Protein AF-A0A835KRA5-F1 (afdb_monomer)

Sequence (172 aa):
MLWVAQWHTVCIDDLNVEPDEVLVVNDLFNFRTLMDESVIIDSPSPRDVVLGNIAKMKPDIFIQGHCQRQLRLVLERDIFGWVALNAIACEGEDRVERGETYKQWQIRNRRAGLRQLPLNGESVKMVRDIVKNHYHKDFVIEEGQQWLLQGWKGRILFAHSMWVADGANSEC

Radius of gyration: 19.29 Å; Cα contacts (8 Å, |Δi|>4): 172; chains: 1; bounding box: 50×46×43 Å

Structure (mmCIF, N/CA/C/O backbone):
data_AF-A0A835KRA5-F1
#
_entry.id   AF-A0A835KRA5-F1
#
loop_
_atom_site.group_PDB
_atom_site.id
_atom_site.type_symbol
_atom_site.label_atom_id
_atom_site.label_alt_id
_atom_site.label_comp_id
_atom_site.label_asym_id
_atom_site.label_entity_id
_atom_site.label_seq_id
_atom_site.pdbx_PDB_ins_code
_atom_site.Cartn_x
_atom_site.Cartn_y
_atom_site.Cartn_z
_atom_site.occupancy
_atom_site.B_iso_or_equiv
_atom_site.auth_seq_id
_atom_site.auth_comp_id
_atom_site.auth_asym_id
_atom_site.auth_atom_id
_atom_site.pdbx_PDB_model_num
ATOM 1 N N . MET A 1 1 ? 26.461 -2.195 9.995 1.00 26.86 1 MET A N 1
ATOM 2 C CA . MET A 1 1 ? 25.785 -3.400 10.510 1.00 26.86 1 MET A CA 1
ATOM 3 C C . MET A 1 1 ? 24.293 -3.114 10.413 1.00 26.86 1 MET A C 1
ATOM 5 O O . MET A 1 1 ? 23.772 -2.369 11.230 1.00 26.86 1 MET A O 1
ATOM 9 N N . LEU A 1 2 ? 23.684 -3.503 9.291 1.00 30.08 2 LEU A N 1
ATOM 10 C CA . LEU A 1 2 ? 22.274 -3.241 8.985 1.00 30.08 2 LEU A CA 1
ATOM 11 C C . LEU A 1 2 ? 21.435 -4.172 9.862 1.00 30.08 2 LEU A C 1
ATOM 13 O O . LEU A 1 2 ? 21.673 -5.378 9.841 1.00 30.08 2 LEU A O 1
ATOM 17 N N . TRP A 1 3 ? 20.498 -3.635 10.641 1.00 30.31 3 TRP A N 1
ATOM 18 C CA . TRP A 1 3 ? 19.486 -4.483 11.258 1.00 30.31 3 TRP A CA 1
ATOM 19 C C . TRP A 1 3 ? 18.648 -5.082 10.124 1.00 30.31 3 TRP A C 1
ATOM 21 O O . TRP A 1 3 ? 18.271 -4.403 9.176 1.00 30.31 3 TRP A O 1
ATOM 31 N N . VAL A 1 4 ? 18.460 -6.391 10.146 1.00 44.09 4 VAL A N 1
ATOM 32 C CA . VAL A 1 4 ? 17.484 -7.076 9.304 1.00 44.09 4 VAL A CA 1
ATOM 33 C C . VAL A 1 4 ? 16.311 -7.322 10.234 1.00 44.09 4 VAL A C 1
ATOM 35 O O . VAL A 1 4 ? 16.506 -7.881 11.313 1.00 44.09 4 VAL A O 1
ATOM 38 N N . ALA A 1 5 ? 15.112 -6.876 9.859 1.00 52.06 5 ALA A N 1
ATOM 39 C CA . ALA A 1 5 ? 13.911 -7.251 10.593 1.00 52.06 5 ALA A CA 1
ATOM 40 C C . ALA A 1 5 ? 13.849 -8.787 10.649 1.00 52.06 5 ALA A C 1
ATOM 42 O O . ALA A 1 5 ? 13.864 -9.451 9.608 1.00 52.06 5 ALA A O 1
ATOM 43 N N . GLN A 1 6 ? 13.851 -9.355 11.857 1.00 59.22 6 GLN A N 1
ATOM 44 C CA . GLN A 1 6 ? 13.836 -10.800 12.064 1.00 59.22 6 GLN A CA 1
ATOM 45 C C . GLN A 1 6 ? 12.423 -11.344 11.845 1.00 59.22 6 GLN A C 1
ATOM 47 O O . GLN A 1 6 ? 11.796 -11.859 12.753 1.00 59.22 6 GLN A O 1
ATOM 52 N N . TRP A 1 7 ? 11.897 -11.241 10.623 1.00 59.06 7 TRP A N 1
ATOM 53 C CA . TRP A 1 7 ? 10.547 -11.723 10.304 1.00 59.06 7 TRP A CA 1
ATOM 54 C C . TRP A 1 7 ? 10.333 -13.199 10.672 1.00 59.06 7 TRP A C 1
ATOM 56 O O . TRP A 1 7 ? 9.211 -13.604 10.945 1.00 59.06 7 TRP A O 1
ATOM 66 N N . HIS A 1 8 ? 11.410 -13.991 10.742 1.00 59.41 8 HIS A N 1
ATOM 67 C CA . HIS A 1 8 ? 11.389 -15.383 11.195 1.00 59.41 8 HIS A CA 1
ATOM 68 C C . HIS A 1 8 ? 10.988 -15.562 12.669 1.00 59.41 8 HIS A C 1
ATOM 70 O O . HIS A 1 8 ? 10.663 -16.681 13.062 1.00 59.41 8 HIS A O 1
ATOM 76 N N . THR A 1 9 ? 10.996 -14.500 13.478 1.00 67.31 9 THR A N 1
ATOM 77 C CA . THR A 1 9 ? 10.589 -14.546 14.890 1.00 67.31 9 THR A CA 1
ATOM 78 C C . THR A 1 9 ? 9.154 -14.092 15.118 1.00 67.31 9 THR A C 1
ATOM 80 O O . THR A 1 9 ? 8.654 -14.297 16.213 1.00 67.31 9 THR A O 1
ATOM 83 N N . VAL A 1 10 ? 8.500 -13.480 14.124 1.00 64.94 10 VAL A N 1
ATOM 84 C CA . VAL A 1 10 ? 7.122 -12.985 14.262 1.00 64.94 10 VAL A CA 1
ATOM 85 C C . VAL A 1 10 ? 6.145 -14.157 14.161 1.00 64.94 10 VAL A C 1
ATOM 87 O O . VAL A 1 10 ? 6.211 -14.954 13.215 1.00 64.94 10 VAL A O 1
ATOM 90 N N . CYS A 1 11 ? 5.238 -14.255 15.127 1.00 69.38 11 CYS A N 1
ATOM 91 C CA . CYS A 1 11 ? 4.225 -15.296 15.250 1.00 69.38 11 CYS A CA 1
ATOM 92 C C . CYS A 1 11 ? 2.840 -14.708 15.564 1.00 69.38 11 CYS A C 1
ATOM 94 O O . CYS A 1 11 ? 2.688 -13.503 15.740 1.00 69.38 11 CYS A O 1
ATOM 96 N N . ILE A 1 12 ? 1.808 -15.560 15.571 1.00 67.19 12 ILE A N 1
ATOM 97 C CA . ILE A 1 12 ? 0.420 -15.127 15.800 1.00 67.19 12 ILE A CA 1
ATOM 98 C C . ILE A 1 12 ? 0.234 -14.472 17.173 1.00 67.19 12 ILE A C 1
ATOM 100 O O . ILE A 1 12 ? -0.517 -13.509 17.293 1.00 67.19 12 ILE A O 1
ATOM 104 N N . ASP A 1 13 ? 0.970 -14.944 18.180 1.00 71.94 13 ASP A N 1
ATOM 105 C CA . ASP A 1 13 ? 0.878 -14.452 19.555 1.00 71.94 13 ASP A CA 1
ATOM 106 C C . ASP A 1 13 ? 1.363 -12.996 19.677 1.00 71.94 13 ASP A C 1
ATOM 108 O O . ASP A 1 13 ? 0.955 -12.280 20.588 1.00 71.94 13 ASP A O 1
ATOM 112 N N . ASP A 1 14 ? 2.175 -12.525 18.722 1.00 67.69 14 ASP A N 1
ATOM 113 C CA . ASP A 1 14 ? 2.634 -11.134 18.651 1.00 67.69 14 ASP A CA 1
ATOM 114 C C . ASP A 1 14 ? 1.566 -10.180 18.082 1.00 67.69 14 ASP A C 1
ATOM 116 O O . ASP A 1 14 ? 1.730 -8.962 18.153 1.00 67.69 14 ASP A O 1
ATOM 120 N N . LEU A 1 15 ? 0.504 -10.713 17.462 1.00 64.38 15 LEU A N 1
ATOM 121 C CA . LEU A 1 15 ? -0.467 -9.938 16.679 1.00 64.38 15 LEU A CA 1
ATOM 122 C C . LEU A 1 15 ? -1.758 -9.607 17.444 1.00 64.38 15 LEU A C 1
ATOM 124 O O . LEU A 1 15 ? -2.543 -8.810 16.939 1.00 64.38 15 LEU A O 1
ATOM 128 N N . ASN A 1 16 ? -1.954 -10.174 18.643 1.00 68.81 16 ASN A N 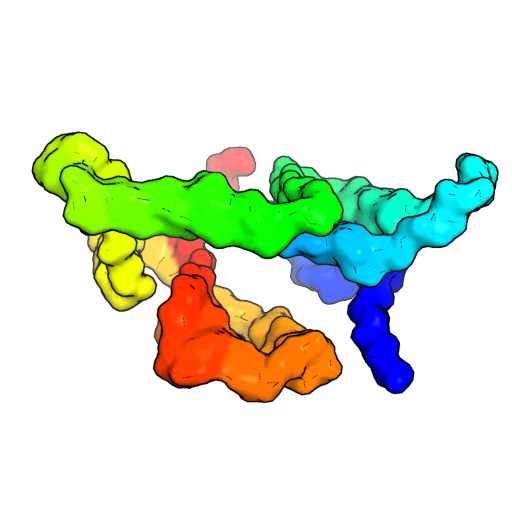1
ATOM 129 C CA . ASN A 1 16 ? -3.111 -9.951 19.527 1.00 68.81 16 ASN A CA 1
ATOM 130 C C . ASN A 1 16 ? -4.463 -9.961 18.776 1.00 68.81 16 ASN A C 1
ATOM 132 O O . ASN A 1 16 ? -5.250 -9.025 18.897 1.00 68.81 16 ASN A O 1
ATOM 136 N N . VAL A 1 17 ? -4.683 -11.003 17.967 1.00 66.88 17 VAL A N 1
ATOM 137 C CA . VAL A 1 17 ? -5.881 -11.171 17.128 1.00 66.88 17 VAL A CA 1
ATOM 138 C C . VAL A 1 17 ? -7.011 -11.771 17.961 1.00 66.88 17 VAL A C 1
ATOM 140 O O . VAL A 1 17 ? -6.827 -12.832 18.568 1.00 66.88 17 VAL A O 1
ATOM 143 N N . GLU A 1 18 ? -8.171 -11.117 17.983 1.00 71.81 18 GLU A N 1
ATOM 144 C CA . GLU A 1 18 ? -9.360 -11.641 18.666 1.00 71.81 18 GLU A CA 1
ATOM 145 C C . GLU A 1 18 ? -10.054 -12.740 17.829 1.00 71.81 18 GLU A C 1
ATOM 147 O O . GLU A 1 18 ? -9.933 -12.759 16.602 1.00 71.81 18 GLU A O 1
ATOM 152 N N . PRO A 1 19 ? -10.793 -13.684 18.448 1.00 70.75 19 PRO A N 1
ATOM 153 C CA . PRO A 1 19 ? -11.378 -14.829 17.738 1.00 70.75 19 PRO A CA 1
ATOM 154 C C . PRO A 1 19 ? -12.371 -14.489 16.615 1.00 70.75 19 PRO A C 1
ATOM 156 O O . PRO A 1 19 ? -12.646 -15.350 15.780 1.00 70.75 19 PRO A O 1
ATOM 159 N N . ASP A 1 20 ? -12.948 -13.288 16.620 1.00 76.94 20 ASP A N 1
ATOM 160 C CA . ASP A 1 20 ? -13.911 -12.785 15.635 1.00 76.94 20 ASP A CA 1
ATOM 161 C C . ASP A 1 20 ? -13.292 -11.826 14.600 1.00 76.94 20 ASP A C 1
ATOM 163 O O . ASP A 1 20 ? -13.993 -11.331 13.713 1.00 76.94 20 ASP A O 1
ATOM 167 N N . GLU A 1 21 ? -11.984 -11.573 14.675 1.00 73.25 21 GLU A N 1
ATOM 168 C CA . GLU A 1 21 ? -11.277 -10.700 13.742 1.00 73.25 21 GLU A CA 1
ATOM 169 C C . GLU A 1 21 ? -10.781 -11.461 12.504 1.00 73.25 21 GLU A C 1
ATOM 171 O O . GLU A 1 21 ? -10.178 -12.528 12.590 1.00 73.25 21 GLU A O 1
ATOM 176 N N . VAL A 1 22 ? -10.993 -10.873 11.321 1.00 73.94 22 VAL A N 1
ATOM 177 C CA . VAL A 1 22 ? -10.472 -11.405 10.053 1.00 73.94 22 VAL A CA 1
ATOM 178 C C . VAL A 1 22 ? -8.974 -11.132 9.962 1.00 73.94 22 VAL A C 1
ATOM 180 O O . VAL A 1 22 ? -8.547 -9.970 9.953 1.00 73.94 22 VAL A O 1
ATOM 183 N N . LEU A 1 23 ? -8.172 -12.185 9.802 1.00 75.31 23 LEU A N 1
ATOM 184 C CA . LEU A 1 23 ? -6.726 -12.057 9.670 1.00 75.31 23 LEU A CA 1
ATOM 185 C C . LEU A 1 23 ? -6.311 -12.017 8.197 1.00 75.31 23 LEU A C 1
ATOM 187 O O . LEU A 1 23 ? -6.291 -13.029 7.492 1.00 75.31 23 LEU A O 1
ATOM 191 N N . VAL A 1 24 ? -5.889 -10.835 7.746 1.00 80.75 24 VAL A N 1
ATOM 192 C CA . VAL A 1 24 ? -5.271 -10.649 6.428 1.00 80.75 24 VAL A CA 1
ATOM 193 C C . VAL A 1 24 ? -3.764 -10.492 6.581 1.00 80.75 24 VAL A C 1
ATOM 195 O O . VAL A 1 24 ? -3.283 -9.516 7.158 1.00 80.75 24 VAL A O 1
ATOM 198 N N . VAL A 1 25 ? -3.004 -11.413 5.991 1.00 70.69 25 VAL A N 1
ATOM 199 C CA . VAL A 1 25 ? -1.543 -11.296 5.897 1.00 70.69 25 VAL A CA 1
ATOM 200 C C . VAL A 1 25 ? -1.191 -10.789 4.500 1.00 70.69 25 VAL A C 1
ATOM 202 O O . VAL A 1 25 ? -1.466 -11.446 3.497 1.00 70.69 25 VAL A O 1
ATOM 205 N N . ASN A 1 26 ? -0.580 -9.606 4.427 1.00 74.00 26 ASN A N 1
ATOM 206 C CA . ASN A 1 26 ? -0.200 -8.962 3.170 1.00 74.00 26 ASN A CA 1
ATOM 207 C C . ASN A 1 26 ? 1.323 -8.801 3.068 1.00 74.00 26 ASN A C 1
ATOM 209 O O . ASN A 1 26 ? 1.913 -7.928 3.710 1.00 74.00 26 ASN A O 1
ATOM 213 N N . ASP A 1 27 ? 1.956 -9.622 2.234 1.00 63.44 27 ASP A N 1
ATOM 214 C CA . ASP A 1 27 ? 3.366 -9.501 1.879 1.00 63.44 27 ASP A CA 1
ATOM 215 C C . ASP A 1 27 ? 3.548 -8.668 0.601 1.00 63.44 27 ASP A C 1
ATOM 217 O O . ASP A 1 27 ? 3.494 -9.168 -0.523 1.00 63.44 27 ASP A O 1
ATOM 221 N N . LEU A 1 28 ? 3.849 -7.381 0.774 1.00 63.12 28 LEU A N 1
ATOM 222 C CA . LEU A 1 28 ? 4.238 -6.489 -0.320 1.00 63.12 28 LEU A CA 1
ATOM 223 C C . LEU A 1 28 ? 5.754 -6.547 -0.559 1.00 63.12 28 LEU A C 1
ATOM 225 O O . LEU A 1 28 ? 6.474 -5.575 -0.320 1.00 63.12 28 LEU A O 1
ATOM 229 N N . PHE A 1 29 ? 6.232 -7.684 -1.070 1.00 58.56 29 PHE A N 1
ATOM 230 C CA . PHE A 1 29 ? 7.626 -7.918 -1.470 1.00 58.56 29 PHE A CA 1
ATOM 231 C C . PHE A 1 29 ? 8.646 -8.007 -0.320 1.00 58.56 29 PHE A C 1
ATOM 233 O O . PHE A 1 29 ? 9.844 -7.839 -0.572 1.00 58.56 29 PHE A O 1
ATOM 240 N N . ASN A 1 30 ? 8.241 -8.269 0.927 1.00 61.91 30 ASN A N 1
ATOM 241 C CA . ASN A 1 30 ? 9.168 -8.317 2.066 1.00 61.91 30 ASN A CA 1
ATOM 242 C C . ASN A 1 30 ? 9.964 -9.627 2.128 1.00 61.91 30 ASN A C 1
ATOM 244 O O . ASN A 1 30 ? 11.098 -9.619 2.603 1.00 61.91 30 ASN A O 1
ATOM 248 N N . PHE A 1 31 ? 9.480 -10.725 1.537 1.00 63.41 31 PHE A N 1
ATOM 249 C CA . PHE A 1 31 ? 10.253 -11.977 1.439 1.00 63.41 31 PHE A CA 1
ATOM 250 C C . PHE A 1 31 ? 11.627 -11.821 0.762 1.00 63.41 31 PHE A C 1
ATOM 252 O O . PHE A 1 31 ? 12.542 -12.611 1.009 1.00 63.41 31 PHE A O 1
ATOM 259 N N . ARG A 1 32 ? 11.819 -10.774 -0.052 1.00 54.56 32 ARG A N 1
ATOM 260 C CA . ARG A 1 32 ? 13.116 -10.461 -0.675 1.00 54.56 32 ARG A CA 1
ATOM 261 C C . ARG A 1 32 ? 14.190 -10.028 0.328 1.00 54.56 32 ARG A C 1
ATOM 263 O O . ARG A 1 32 ? 15.369 -10.099 -0.003 1.00 54.56 32 ARG A O 1
ATOM 270 N N . THR A 1 33 ? 13.805 -9.526 1.506 1.00 57.56 33 THR A N 1
ATOM 271 C CA . THR A 1 33 ? 14.757 -9.079 2.539 1.00 57.56 33 THR A CA 1
ATOM 272 C C . THR A 1 33 ? 15.270 -10.236 3.389 1.00 57.56 33 THR A C 1
ATOM 274 O O . THR A 1 33 ? 16.204 -10.057 4.164 1.00 57.56 33 THR A O 1
ATOM 277 N N . LEU A 1 34 ? 14.667 -11.420 3.251 1.00 59.78 34 LEU A N 1
ATOM 278 C CA . LEU A 1 34 ? 15.163 -12.655 3.836 1.00 59.78 34 LEU A CA 1
ATOM 279 C C . LEU A 1 34 ? 16.266 -13.199 2.924 1.00 59.78 34 LEU A C 1
ATOM 281 O O . LEU A 1 34 ? 16.019 -13.480 1.743 1.00 59.78 34 LEU A O 1
ATOM 285 N N . MET A 1 35 ? 17.484 -13.289 3.473 1.00 55.75 35 MET A N 1
ATOM 286 C CA . MET A 1 35 ? 18.624 -13.871 2.768 1.00 55.75 35 MET A CA 1
ATOM 287 C C . MET A 1 35 ? 18.292 -15.304 2.365 1.00 55.75 35 MET A C 1
ATOM 289 O O . MET A 1 35 ? 17.782 -16.087 3.163 1.00 55.75 35 MET A O 1
ATOM 293 N N . ASP A 1 36 ? 18.577 -15.619 1.110 1.00 57.50 36 ASP A N 1
ATOM 294 C CA . ASP A 1 36 ? 18.405 -16.947 0.543 1.00 57.50 36 ASP A CA 1
ATOM 295 C C . ASP A 1 36 ? 19.786 -17.562 0.380 1.00 57.50 36 ASP A C 1
ATOM 297 O O . ASP A 1 36 ? 20.396 -17.506 -0.684 1.00 57.50 36 ASP A O 1
ATOM 301 N N . GLU A 1 37 ? 20.326 -18.056 1.489 1.00 50.22 37 GLU A N 1
ATOM 302 C CA . GLU A 1 37 ? 21.560 -18.843 1.490 1.00 50.22 37 GLU A CA 1
ATOM 303 C C . GLU A 1 37 ? 21.261 -20.333 1.254 1.00 50.22 37 GLU A C 1
ATOM 305 O O . GLU A 1 37 ? 21.993 -21.201 1.727 1.00 50.22 37 GLU A O 1
ATOM 310 N N . SER A 1 38 ? 20.188 -20.674 0.529 1.00 53.47 38 SER A N 1
ATOM 311 C CA . SER A 1 38 ? 19.873 -22.068 0.199 1.00 53.47 38 SER A CA 1
ATOM 312 C C . SER A 1 38 ? 20.762 -22.590 -0.944 1.00 53.47 38 SER A C 1
ATOM 314 O O . SER A 1 38 ? 20.325 -22.942 -2.033 1.00 53.47 38 SER A O 1
ATOM 316 N N . VAL A 1 39 ? 22.068 -22.674 -0.678 1.00 51.41 39 VAL A N 1
ATOM 317 C CA . VAL A 1 39 ? 22.965 -23.616 -1.378 1.00 51.41 39 VAL A CA 1
ATOM 318 C C . VAL A 1 39 ? 22.903 -25.002 -0.700 1.00 51.41 39 VAL A C 1
ATOM 320 O O . VAL A 1 39 ? 23.503 -25.962 -1.174 1.00 51.41 39 VAL A O 1
ATOM 323 N N . ILE A 1 40 ? 22.153 -25.126 0.404 1.00 54.88 40 ILE A N 1
ATOM 324 C CA . ILE A 1 40 ? 21.975 -26.350 1.191 1.00 54.88 40 ILE A CA 1
ATOM 325 C C . ILE A 1 40 ? 20.506 -26.772 1.101 1.00 54.88 40 ILE A C 1
ATOM 327 O O . ILE A 1 40 ? 19.629 -26.092 1.621 1.00 54.88 40 ILE A O 1
ATOM 331 N N . ILE A 1 41 ? 20.257 -27.889 0.418 1.00 54.91 41 ILE A N 1
ATOM 332 C CA . ILE A 1 41 ? 18.919 -28.391 0.057 1.00 54.91 41 ILE A CA 1
ATOM 333 C C . ILE A 1 41 ? 18.158 -28.972 1.271 1.00 54.91 41 ILE A C 1
ATOM 335 O O . ILE A 1 41 ? 16.932 -29.011 1.256 1.00 54.91 41 ILE A O 1
ATOM 339 N N . ASP A 1 42 ? 18.861 -29.350 2.344 1.00 58.34 42 ASP A N 1
ATOM 340 C CA . ASP A 1 42 ? 18.294 -30.126 3.463 1.00 58.34 42 ASP A CA 1
ATOM 341 C C . ASP A 1 42 ? 17.962 -29.307 4.731 1.00 58.34 42 ASP A C 1
ATOM 343 O O . ASP A 1 42 ? 17.568 -29.879 5.749 1.00 58.34 42 ASP A O 1
ATOM 347 N N . SER A 1 43 ? 18.086 -27.975 4.693 1.00 62.31 43 SER A N 1
ATOM 348 C CA . SER A 1 43 ? 17.790 -27.093 5.835 1.00 62.31 43 SER A CA 1
ATOM 349 C C . SER A 1 43 ? 16.735 -26.048 5.451 1.00 62.31 43 SER A C 1
ATOM 351 O O . SER A 1 43 ? 16.917 -25.383 4.431 1.00 62.31 43 SER A O 1
ATOM 353 N N . PRO A 1 44 ? 15.661 -25.844 6.246 1.00 67.62 44 PRO A N 1
ATOM 354 C CA . PRO A 1 44 ? 14.640 -24.848 5.927 1.00 67.62 44 PRO A CA 1
ATOM 355 C C . PRO A 1 44 ? 15.254 -23.445 5.906 1.00 67.62 44 PRO A C 1
ATOM 357 O O . PRO A 1 44 ? 15.901 -23.018 6.867 1.00 67.62 44 PRO A O 1
ATOM 360 N N . SER A 1 45 ? 15.052 -22.726 4.803 1.00 74.94 45 SER A N 1
ATOM 361 C CA . SER A 1 45 ? 15.541 -21.359 4.652 1.00 74.94 45 SER A CA 1
ATOM 362 C C . SER A 1 45 ? 14.781 -20.407 5.589 1.00 74.94 45 SER A C 1
ATOM 364 O O . SER A 1 45 ? 13.653 -20.697 6.001 1.00 74.94 45 SER A O 1
ATOM 366 N N . PRO A 1 46 ? 15.318 -19.209 5.888 1.00 75.75 46 PRO A N 1
ATOM 367 C CA . PRO A 1 46 ? 14.571 -18.187 6.622 1.00 75.75 46 PRO A CA 1
ATOM 368 C C . PRO A 1 46 ? 13.217 -17.841 5.982 1.00 75.75 46 PRO A C 1
ATOM 370 O O . PRO A 1 46 ? 12.296 -17.434 6.686 1.00 75.75 46 PRO A O 1
ATOM 373 N N . ARG A 1 47 ? 13.073 -18.023 4.661 1.00 78.50 47 ARG A N 1
ATOM 374 C CA . ARG A 1 47 ? 11.795 -17.857 3.957 1.00 78.50 47 ARG A CA 1
ATOM 375 C C . ARG A 1 47 ? 10.816 -18.973 4.307 1.00 78.50 47 ARG A C 1
ATOM 377 O O . ARG A 1 47 ? 9.664 -18.679 4.603 1.00 78.50 47 ARG A O 1
ATOM 384 N N . ASP A 1 48 ? 11.276 -20.219 4.350 1.00 83.19 48 ASP A N 1
ATOM 385 C CA . ASP A 1 48 ? 10.439 -21.366 4.724 1.00 83.19 48 ASP A CA 1
ATOM 386 C C . ASP A 1 48 ? 9.956 -21.257 6.173 1.00 83.19 48 ASP A C 1
ATOM 388 O O . ASP A 1 48 ? 8.802 -21.563 6.468 1.00 83.19 48 ASP A O 1
ATOM 392 N N . VAL A 1 49 ? 10.802 -20.738 7.072 1.00 82.06 49 VAL A N 1
ATOM 393 C CA . VAL A 1 49 ? 10.417 -20.458 8.465 1.00 82.06 49 VAL A CA 1
ATOM 394 C C . VAL A 1 49 ? 9.300 -19.413 8.530 1.00 82.06 49 VAL A C 1
ATOM 396 O O . VAL A 1 49 ? 8.301 -19.630 9.214 1.00 82.06 49 VAL A O 1
ATOM 399 N N . VAL A 1 50 ? 9.422 -18.308 7.788 1.00 78.88 50 VAL A N 1
ATOM 400 C CA . VAL A 1 50 ? 8.384 -17.261 7.756 1.00 78.88 50 VAL A CA 1
ATOM 401 C C . VAL A 1 50 ? 7.086 -17.782 7.139 1.00 78.88 50 VAL A C 1
ATOM 403 O O . VAL A 1 50 ? 6.020 -17.543 7.700 1.00 78.88 50 VAL A O 1
ATOM 406 N N . LEU A 1 51 ? 7.149 -18.548 6.043 1.00 82.62 51 LEU A N 1
ATOM 407 C CA . LEU A 1 51 ? 5.962 -19.195 5.464 1.00 82.62 51 LEU A CA 1
ATOM 408 C C . LEU A 1 51 ? 5.314 -20.174 6.450 1.00 82.62 51 LEU A C 1
ATOM 410 O O . LEU A 1 51 ? 4.091 -20.198 6.569 1.00 82.62 51 LEU A O 1
ATOM 414 N N . GLY A 1 52 ? 6.115 -20.937 7.195 1.00 84.19 52 GLY A N 1
ATOM 415 C CA . GLY A 1 52 ? 5.633 -21.831 8.246 1.00 84.19 52 GLY A CA 1
ATOM 416 C C . GLY A 1 52 ? 4.939 -21.087 9.389 1.00 84.19 52 GLY A C 1
ATOM 417 O O . GLY A 1 52 ? 3.913 -21.551 9.885 1.00 84.19 52 GLY A O 1
ATOM 418 N N . ASN A 1 53 ? 5.449 -19.920 9.788 1.00 78.81 53 ASN A N 1
ATOM 419 C CA . ASN A 1 53 ? 4.799 -19.073 10.790 1.00 78.81 53 ASN A CA 1
ATOM 420 C C . ASN A 1 53 ? 3.475 -18.502 10.264 1.00 78.81 53 ASN A C 1
ATOM 422 O O . ASN A 1 53 ? 2.465 -18.611 10.954 1.00 78.81 53 ASN A O 1
ATOM 426 N N . ILE A 1 54 ? 3.450 -17.987 9.029 1.00 80.69 54 ILE A N 1
ATOM 427 C CA . ILE A 1 54 ? 2.222 -17.496 8.379 1.00 80.69 54 ILE A CA 1
ATOM 428 C C . ILE A 1 54 ? 1.182 -18.616 8.272 1.00 80.69 54 ILE A C 1
ATOM 430 O O . ILE A 1 54 ? 0.014 -18.410 8.580 1.00 80.69 54 ILE A O 1
ATOM 434 N N . ALA A 1 55 ? 1.590 -19.832 7.908 1.00 84.75 55 ALA A N 1
ATOM 435 C CA . ALA A 1 55 ? 0.678 -20.970 7.853 1.00 84.75 55 ALA A CA 1
ATOM 436 C C . ALA A 1 55 ? 0.077 -21.303 9.233 1.00 84.75 55 ALA A C 1
ATOM 438 O O . ALA A 1 55 ? -1.114 -21.599 9.331 1.00 84.75 55 ALA A O 1
ATOM 439 N N . LYS A 1 56 ? 0.872 -21.216 10.311 1.00 83.06 56 LYS A N 1
ATOM 440 C CA . LYS A 1 56 ? 0.387 -21.411 11.692 1.00 83.06 56 LYS A CA 1
ATOM 441 C C . LYS A 1 56 ? -0.583 -20.319 12.141 1.00 83.0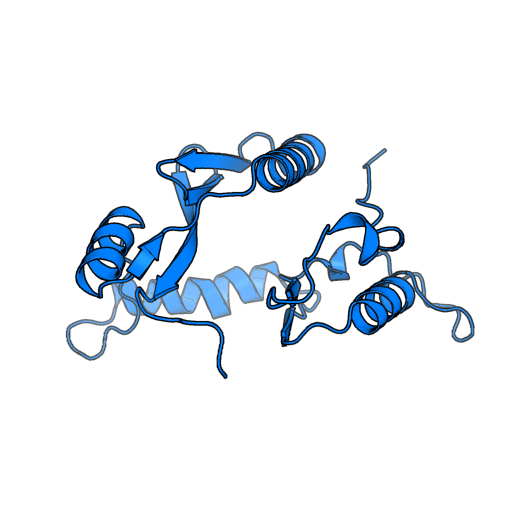6 56 LYS A C 1
ATOM 443 O O . LYS A 1 56 ? -1.461 -20.619 12.943 1.00 83.06 56 LYS A O 1
ATOM 448 N N . MET A 1 57 ? -0.444 -19.100 11.616 1.00 81.44 57 MET A N 1
ATOM 449 C CA . MET A 1 57 ? -1.377 -17.996 11.867 1.00 81.44 57 MET A CA 1
ATOM 450 C C . MET A 1 57 ? -2.775 -18.255 11.285 1.00 81.44 57 MET A C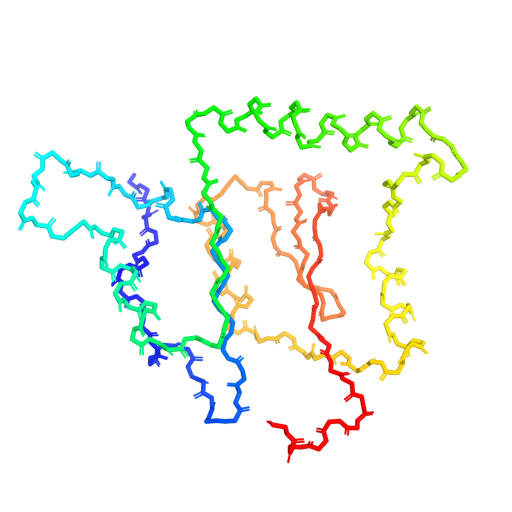 1
ATOM 452 O O . MET A 1 57 ? -3.718 -17.615 11.724 1.00 81.44 57 MET A O 1
ATOM 456 N N . LYS A 1 58 ? -2.921 -19.194 10.333 1.00 76.69 58 LYS A N 1
ATOM 457 C CA . LYS A 1 58 ? -4.191 -19.521 9.657 1.00 76.69 58 LYS A CA 1
ATOM 458 C C . LYS A 1 58 ? -4.931 -18.277 9.124 1.00 76.69 58 LYS A C 1
ATOM 460 O O . LYS A 1 58 ? -6.077 -18.058 9.501 1.00 76.69 58 LYS A O 1
ATOM 465 N N . PRO A 1 59 ? -4.299 -17.463 8.260 1.00 82.38 59 PRO A N 1
ATOM 466 C CA . PRO A 1 59 ? -4.952 -16.281 7.717 1.00 82.38 59 PRO A CA 1
ATOM 467 C C . PRO A 1 59 ? -6.155 -16.665 6.853 1.00 82.38 59 PRO A C 1
ATOM 469 O O . PRO A 1 59 ? -6.080 -17.619 6.074 1.00 82.38 59 PRO A O 1
ATOM 472 N N . ASP A 1 60 ? -7.215 -15.865 6.923 1.00 81.56 60 ASP A N 1
ATOM 473 C CA . ASP A 1 60 ? -8.363 -15.980 6.020 1.00 81.56 60 ASP A CA 1
ATOM 474 C C . ASP A 1 60 ? -7.955 -15.653 4.578 1.00 81.56 60 ASP A C 1
ATOM 476 O O . ASP A 1 60 ? -8.433 -16.258 3.617 1.00 81.56 60 ASP A O 1
ATOM 480 N N . ILE A 1 61 ? -7.031 -14.697 4.420 1.00 76.81 61 ILE A N 1
ATOM 481 C CA . ILE A 1 61 ? -6.477 -14.284 3.129 1.00 76.81 61 ILE A CA 1
ATOM 482 C C . ILE A 1 61 ? -4.970 -14.031 3.276 1.00 76.81 61 ILE A C 1
ATOM 484 O O . ILE A 1 61 ? -4.541 -13.191 4.070 1.00 76.81 61 ILE A O 1
ATOM 488 N N . PHE A 1 62 ? -4.163 -14.713 2.455 1.00 80.06 62 PHE A N 1
ATOM 489 C CA . PHE A 1 62 ? -2.731 -14.441 2.300 1.00 80.06 62 PHE A CA 1
ATOM 490 C C . PHE A 1 62 ? -2.441 -13.857 0.912 1.00 80.06 62 PHE A C 1
ATOM 492 O O . PHE A 1 62 ? -2.644 -14.518 -0.107 1.00 80.06 62 PHE A O 1
ATOM 499 N N . ILE A 1 63 ? -1.963 -12.611 0.871 1.00 77.31 63 ILE A N 1
ATOM 500 C CA . ILE A 1 63 ? -1.586 -11.907 -0.361 1.00 77.31 63 ILE A CA 1
ATOM 501 C C . ILE A 1 63 ? -0.058 -11.867 -0.436 1.00 77.31 63 ILE A C 1
ATOM 503 O O . ILE A 1 63 ? 0.576 -11.283 0.439 1.00 77.31 63 ILE A O 1
ATOM 507 N N . GLN A 1 64 ? 0.533 -12.468 -1.475 1.00 78.06 64 GLN A N 1
ATOM 508 C CA . GLN A 1 64 ? 1.989 -12.545 -1.652 1.00 78.06 64 GLN A CA 1
ATOM 509 C C . GLN A 1 64 ? 2.456 -11.859 -2.941 1.00 78.06 64 GLN A C 1
ATOM 511 O O . GLN A 1 64 ? 2.030 -12.208 -4.043 1.00 78.06 64 GLN A O 1
ATOM 516 N N . GLY A 1 65 ? 3.386 -10.912 -2.807 1.00 66.88 65 GLY A N 1
ATOM 517 C CA . GLY A 1 65 ? 4.045 -10.238 -3.923 1.00 66.88 65 GLY A CA 1
ATOM 518 C C . GLY A 1 65 ? 5.433 -10.811 -4.213 1.00 66.88 65 GLY A C 1
ATOM 519 O O . GLY A 1 65 ? 6.391 -10.543 -3.489 1.00 66.88 65 GLY A O 1
ATOM 520 N N . HIS A 1 66 ? 5.593 -11.534 -5.324 1.00 55.34 66 HIS A N 1
ATOM 521 C CA . HIS A 1 66 ? 6.911 -11.974 -5.793 1.00 55.34 66 HIS A CA 1
ATOM 522 C C . HIS A 1 66 ? 7.577 -10.929 -6.690 1.00 55.34 66 HIS A C 1
ATOM 524 O O . HIS A 1 66 ? 6.963 -10.391 -7.608 1.00 55.34 66 HIS A O 1
ATOM 530 N N . CYS A 1 67 ? 8.871 -10.685 -6.471 1.00 55.91 67 CYS A N 1
ATOM 531 C CA . CYS A 1 67 ? 9.667 -9.820 -7.334 1.00 55.91 67 CYS A CA 1
ATOM 532 C C . CYS A 1 67 ? 10.950 -10.510 -7.804 1.00 55.91 67 CYS A C 1
ATOM 534 O O . CYS A 1 67 ? 11.759 -10.951 -6.990 1.00 55.91 67 CYS A O 1
ATOM 536 N N . GLN A 1 68 ? 11.183 -10.528 -9.119 1.00 56.59 68 GLN A N 1
ATOM 537 C CA . GLN A 1 68 ? 12.443 -10.986 -9.707 1.00 56.59 68 GLN A CA 1
ATOM 538 C C . GLN A 1 68 ? 13.493 -9.859 -9.802 1.00 56.59 68 GLN A C 1
ATOM 540 O O . GLN A 1 68 ? 13.189 -8.672 -9.691 1.00 56.59 68 GLN A O 1
ATOM 545 N N . ARG A 1 69 ? 14.758 -10.252 -10.003 1.00 53.62 69 ARG A N 1
ATOM 546 C CA . ARG A 1 69 ? 16.009 -9.476 -9.828 1.00 53.62 69 ARG A CA 1
ATOM 547 C C . ARG A 1 69 ? 16.142 -8.169 -10.648 1.00 53.62 69 ARG A C 1
ATOM 549 O O . ARG A 1 69 ? 17.073 -7.412 -10.409 1.00 53.62 69 ARG A O 1
ATOM 556 N N . GLN A 1 70 ? 15.222 -7.878 -11.571 1.00 60.25 70 GLN A N 1
ATOM 557 C CA . GLN A 1 70 ? 15.184 -6.673 -12.426 1.00 60.25 70 GLN A CA 1
ATOM 558 C C . GLN A 1 70 ? 14.179 -5.610 -11.921 1.00 60.25 70 GLN A C 1
ATOM 560 O O . GLN A 1 70 ? 13.636 -4.835 -12.706 1.00 60.25 70 GLN A O 1
ATOM 565 N N . LEU A 1 71 ? 13.922 -5.570 -10.606 1.00 66.00 71 LEU A N 1
ATOM 566 C CA . LEU A 1 71 ? 12.869 -4.772 -9.957 1.00 66.00 71 LEU A CA 1
ATOM 567 C C . LEU A 1 71 ? 12.781 -3.321 -10.449 1.00 66.00 71 LEU A C 1
ATOM 569 O O . LEU A 1 71 ? 11.683 -2.819 -10.647 1.00 66.00 71 LEU A O 1
ATOM 573 N N . ARG A 1 72 ? 13.915 -2.640 -10.660 1.00 74.56 72 ARG A N 1
ATOM 574 C CA . ARG A 1 72 ? 13.897 -1.240 -11.100 1.00 74.56 72 ARG A CA 1
ATOM 575 C C . ARG A 1 72 ? 13.270 -1.081 -12.485 1.00 74.56 72 ARG A C 1
ATOM 577 O O . ARG A 1 72 ? 12.425 -0.215 -12.646 1.00 74.56 72 ARG A O 1
ATOM 584 N N . LEU A 1 73 ? 13.648 -1.920 -13.451 1.00 73.69 73 LEU A N 1
ATOM 585 C CA . LEU A 1 73 ? 13.115 -1.832 -14.812 1.00 73.69 73 LEU A CA 1
ATOM 586 C C . LEU A 1 73 ? 11.645 -2.242 -14.871 1.00 73.69 73 LEU A C 1
ATOM 588 O O . LEU A 1 73 ? 10.874 -1.590 -15.564 1.00 73.69 73 LEU A O 1
ATOM 592 N N . VAL A 1 74 ? 11.244 -3.265 -14.114 1.00 76.56 74 VAL A N 1
ATOM 593 C CA . VAL A 1 74 ? 9.832 -3.674 -14.038 1.00 76.56 74 VAL A CA 1
ATOM 594 C C . VAL A 1 74 ? 8.986 -2.571 -13.394 1.00 76.56 74 VAL A C 1
ATOM 596 O O . VAL A 1 74 ? 7.941 -2.207 -13.926 1.00 76.56 74 VAL A O 1
ATOM 599 N N . LEU A 1 75 ? 9.457 -1.974 -12.292 1.00 75.44 75 LEU A N 1
ATOM 600 C CA . LEU A 1 75 ? 8.775 -0.841 -11.663 1.00 75.44 75 LEU A CA 1
ATOM 601 C C . LEU A 1 75 ? 8.692 0.361 -12.606 1.00 75.44 75 LEU A C 1
ATOM 603 O O . LEU A 1 75 ? 7.612 0.903 -12.804 1.00 75.44 75 LEU A O 1
ATOM 607 N N . GLU A 1 76 ? 9.817 0.793 -13.178 1.00 82.94 76 GLU A N 1
ATOM 608 C CA . GLU A 1 76 ? 9.872 2.001 -14.006 1.00 82.94 76 GLU A CA 1
ATOM 609 C C . GLU A 1 76 ? 9.119 1.831 -15.329 1.00 82.94 76 GLU A C 1
ATOM 611 O O . GLU A 1 76 ? 8.400 2.743 -15.727 1.00 82.94 76 GLU A O 1
ATOM 616 N N . ARG A 1 77 ? 9.259 0.687 -16.009 1.00 76.44 77 ARG A N 1
ATOM 617 C CA . ARG A 1 77 ? 8.697 0.476 -17.350 1.00 76.44 77 ARG A CA 1
ATOM 618 C C . ARG A 1 77 ? 7.301 -0.125 -17.314 1.00 76.44 77 ARG A C 1
ATOM 620 O O . ARG A 1 77 ? 6.397 0.408 -17.950 1.00 76.44 77 ARG A O 1
ATOM 627 N N . ASP A 1 78 ? 7.139 -1.233 -16.601 1.00 73.06 78 ASP A N 1
ATOM 628 C CA . ASP A 1 78 ? 5.949 -2.073 -16.740 1.00 73.06 78 ASP A CA 1
ATOM 629 C C . ASP A 1 78 ? 4.835 -1.649 -15.771 1.00 73.06 78 ASP A C 1
ATOM 631 O O . ASP A 1 78 ? 3.661 -1.816 -16.086 1.00 73.06 78 ASP A O 1
ATOM 635 N N . ILE A 1 79 ? 5.183 -1.044 -14.628 1.00 74.81 79 ILE A N 1
ATOM 636 C CA . ILE A 1 79 ? 4.207 -0.524 -13.656 1.00 74.81 79 ILE A CA 1
ATOM 637 C C . ILE A 1 79 ? 4.026 0.986 -13.841 1.00 74.81 79 ILE A C 1
ATOM 639 O O . ILE A 1 79 ? 2.999 1.440 -14.344 1.00 74.81 79 ILE A O 1
ATOM 643 N N . PHE A 1 80 ? 5.028 1.791 -13.479 1.00 81.44 80 PHE A N 1
ATOM 644 C CA . PHE A 1 80 ? 4.904 3.249 -13.508 1.00 81.44 80 PHE A CA 1
ATOM 645 C C . PHE A 1 80 ? 4.874 3.810 -14.928 1.00 81.44 80 PHE A C 1
ATOM 647 O O . PHE A 1 80 ? 4.187 4.799 -15.167 1.00 81.44 80 PHE A O 1
ATOM 654 N N . GLY A 1 81 ? 5.572 3.177 -15.872 1.00 84.25 81 GLY A N 1
ATOM 655 C CA . GLY A 1 81 ? 5.572 3.584 -17.275 1.00 84.25 81 GLY A CA 1
ATOM 656 C C . GLY A 1 81 ? 4.188 3.463 -17.908 1.00 84.25 81 GLY A C 1
ATOM 657 O O . GLY A 1 81 ? 3.743 4.401 -18.567 1.00 84.25 81 GLY A O 1
ATOM 658 N N . TRP A 1 82 ? 3.472 2.364 -17.649 1.00 81.38 82 TRP A N 1
ATOM 659 C CA . TRP A 1 82 ? 2.096 2.194 -18.120 1.00 81.38 82 TRP A CA 1
ATOM 660 C C . TRP A 1 82 ? 1.139 3.202 -17.470 1.00 81.38 82 TRP A C 1
ATOM 662 O O . TRP A 1 82 ? 0.378 3.858 -18.183 1.00 81.38 82 TRP A O 1
ATOM 672 N N . VAL A 1 83 ? 1.237 3.403 -16.148 1.00 78.12 83 VAL A N 1
ATOM 673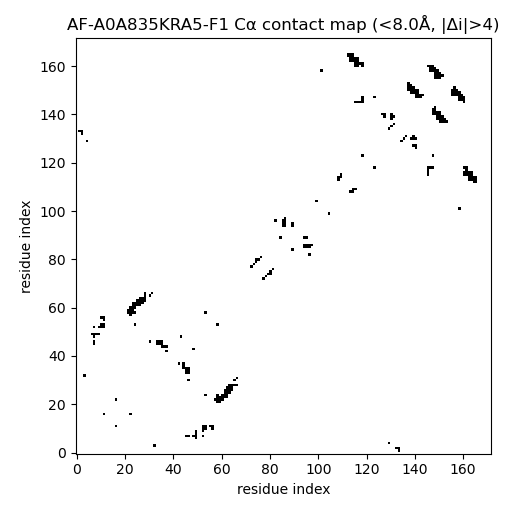 C CA . VAL A 1 83 ? 0.413 4.394 -15.431 1.00 78.12 83 VAL A CA 1
ATOM 674 C C . VAL A 1 83 ? 0.648 5.807 -15.974 1.00 78.12 83 VAL A C 1
ATOM 676 O O . VAL A 1 83 ? -0.304 6.535 -16.254 1.00 78.12 83 VAL A O 1
ATOM 679 N N . ALA A 1 84 ? 1.910 6.195 -16.173 1.00 87.81 84 ALA A N 1
ATOM 680 C CA . ALA A 1 84 ? 2.268 7.504 -16.710 1.00 87.81 84 ALA A CA 1
ATOM 681 C C . ALA A 1 84 ? 1.777 7.682 -18.152 1.00 87.81 84 ALA A C 1
ATOM 683 O O . ALA A 1 84 ? 1.213 8.726 -18.479 1.00 87.81 84 ALA A O 1
ATOM 684 N N . LEU A 1 85 ? 1.956 6.669 -19.006 1.00 84.25 85 LEU A N 1
ATOM 685 C CA . LEU A 1 85 ? 1.487 6.714 -20.388 1.00 84.25 85 LEU A CA 1
ATOM 686 C C . LEU A 1 85 ? -0.034 6.870 -20.446 1.00 84.25 85 LEU A C 1
ATOM 688 O O . LEU A 1 85 ? -0.517 7.739 -21.166 1.00 84.25 85 LEU A O 1
ATOM 692 N N . ASN A 1 86 ? -0.781 6.083 -19.666 1.00 83.06 86 ASN A N 1
ATOM 693 C CA . ASN A 1 86 ? -2.237 6.173 -19.644 1.00 83.06 86 ASN A CA 1
ATOM 694 C C . ASN A 1 86 ? -2.718 7.541 -19.130 1.00 83.06 86 ASN A C 1
ATOM 696 O O . ASN A 1 86 ? -3.626 8.129 -19.710 1.00 83.06 86 ASN A O 1
ATOM 700 N N . ALA A 1 87 ? -2.069 8.087 -18.098 1.00 79.56 87 ALA A N 1
ATOM 701 C CA . ALA A 1 87 ? -2.421 9.393 -17.548 1.00 79.56 87 ALA A CA 1
ATOM 702 C C . ALA A 1 87 ? -2.123 10.572 -18.497 1.00 79.56 87 ALA A C 1
ATOM 704 O O . ALA A 1 87 ? -2.815 11.585 -18.422 1.00 79.56 87 ALA A O 1
ATOM 705 N N . ILE A 1 88 ? -1.096 10.463 -19.351 1.00 90.38 88 ILE A N 1
ATOM 706 C CA . ILE A 1 88 ? -0.651 11.545 -20.251 1.00 90.38 88 ILE A CA 1
ATOM 707 C C . ILE A 1 88 ? -1.300 11.451 -21.636 1.00 90.38 88 ILE A C 1
ATOM 709 O O . ILE A 1 88 ? -1.610 12.481 -22.229 1.00 90.38 88 ILE A O 1
ATOM 713 N N . ALA A 1 89 ? -1.441 10.240 -22.182 1.00 90.94 89 ALA A N 1
ATOM 714 C CA . ALA A 1 89 ? -1.796 10.033 -23.587 1.00 90.94 89 ALA A CA 1
ATOM 715 C C . ALA A 1 89 ? -3.267 9.657 -23.816 1.00 90.94 89 ALA A C 1
ATOM 717 O O . ALA A 1 89 ? -3.744 9.790 -24.942 1.00 90.94 89 ALA A O 1
ATOM 718 N N . CYS A 1 90 ? -3.977 9.171 -22.794 1.00 78.50 90 CYS A N 1
ATOM 719 C CA . CYS A 1 90 ? -5.367 8.736 -22.925 1.00 78.50 90 CYS A CA 1
ATOM 720 C C . CYS A 1 90 ? -6.336 9.771 -22.336 1.00 78.50 90 CYS A C 1
ATOM 722 O O . CYS A 1 90 ? -6.048 10.413 -21.326 1.00 78.50 90 CYS A O 1
ATOM 724 N N . GLU A 1 91 ? -7.524 9.890 -22.931 1.00 86.50 91 GLU A N 1
ATOM 725 C CA . GLU A 1 91 ? -8.582 10.811 -22.500 1.00 86.50 91 GLU A CA 1
ATOM 726 C C . GLU A 1 91 ? -9.946 10.113 -22.465 1.00 86.50 91 GLU A C 1
ATOM 728 O O . GLU A 1 91 ? -10.103 9.000 -22.959 1.00 86.50 91 GLU A O 1
ATOM 733 N N . GLY A 1 92 ? -10.950 10.761 -21.867 1.00 83.19 92 GLY A N 1
ATOM 734 C CA . GLY A 1 92 ? -12.322 10.245 -21.857 1.00 83.19 92 GLY A CA 1
ATOM 735 C C . GLY A 1 92 ? -12.428 8.845 -21.245 1.00 83.19 92 GLY A C 1
ATOM 736 O O . GLY A 1 92 ? -11.973 8.632 -20.118 1.00 83.19 92 GLY A O 1
ATOM 737 N N . GLU A 1 93 ? -13.053 7.919 -21.973 1.00 77.38 93 GLU A N 1
ATOM 738 C CA . GLU A 1 93 ? -13.213 6.509 -21.589 1.00 77.38 93 GLU A CA 1
ATOM 739 C C . GLU A 1 93 ? -11.922 5.690 -21.767 1.00 77.38 93 GLU A C 1
ATOM 741 O O . GLU A 1 93 ? -11.708 4.746 -21.009 1.00 77.38 93 GLU A O 1
ATOM 746 N N . ASP A 1 94 ? -11.020 6.103 -22.666 1.00 70.19 94 ASP A N 1
ATOM 747 C CA . ASP A 1 94 ? -9.740 5.423 -22.921 1.00 70.19 94 ASP A CA 1
ATOM 748 C C . ASP A 1 94 ? -8.727 5.634 -21.784 1.00 70.19 94 ASP A C 1
ATOM 750 O O . ASP A 1 94 ? -7.796 4.843 -21.589 1.00 70.19 94 ASP A O 1
ATOM 754 N N . ARG A 1 95 ? -8.888 6.709 -20.999 1.00 78.69 95 ARG A N 1
ATOM 755 C CA . ARG A 1 95 ? -8.108 6.896 -19.771 1.00 78.69 95 ARG A CA 1
ATOM 756 C C . ARG A 1 95 ? -8.634 5.961 -18.692 1.00 78.69 95 ARG A C 1
ATOM 758 O O . ARG A 1 95 ? -9.771 6.091 -18.252 1.00 78.69 95 ARG A O 1
ATOM 765 N N . VAL A 1 96 ? -7.789 5.062 -18.212 1.00 76.12 96 VAL A N 1
ATOM 766 C CA . VAL A 1 96 ? -8.106 4.110 -17.141 1.00 76.12 96 VAL A CA 1
ATOM 767 C C . VAL A 1 96 ? -7.632 4.667 -15.801 1.00 76.12 96 VAL A C 1
ATOM 769 O O . VAL A 1 96 ? -8.420 4.782 -14.862 1.00 76.12 96 VAL A O 1
ATOM 772 N N . GLU A 1 97 ? -6.381 5.115 -15.746 1.00 73.00 97 GLU A N 1
ATOM 773 C CA . GLU A 1 97 ? -5.734 5.658 -14.560 1.00 73.00 97 GLU A CA 1
ATOM 774 C C . GLU A 1 97 ? -6.257 7.057 -14.236 1.00 73.00 97 GLU A C 1
ATOM 776 O O . GLU A 1 97 ? -6.022 8.042 -14.943 1.00 73.00 97 GLU A O 1
ATOM 781 N N . ARG A 1 98 ? -6.994 7.147 -13.128 1.00 75.00 98 ARG A N 1
ATOM 782 C CA . ARG A 1 98 ? -7.563 8.390 -12.598 1.00 75.00 98 ARG A CA 1
ATOM 783 C C . ARG A 1 98 ? -7.170 8.519 -11.135 1.00 75.00 98 ARG A C 1
ATOM 785 O O . ARG A 1 98 ? -7.936 8.182 -10.238 1.00 75.00 98 ARG A O 1
ATOM 792 N N . GLY A 1 99 ? -5.946 8.987 -10.910 1.00 72.00 99 GLY A N 1
ATOM 793 C CA . GLY A 1 99 ? -5.443 9.232 -9.564 1.00 72.00 99 GLY A CA 1
ATOM 794 C C . GLY A 1 99 ? -6.327 10.236 -8.821 1.00 72.00 99 GLY A C 1
ATOM 795 O O . GLY A 1 99 ? -6.514 11.365 -9.270 1.00 72.00 99 GLY A O 1
ATOM 796 N N . GLU A 1 100 ? -6.847 9.831 -7.667 1.00 81.38 100 GLU A N 1
ATOM 797 C CA . GLU A 1 100 ? -7.553 10.704 -6.732 1.00 81.38 100 GLU A CA 1
ATOM 798 C C . GLU A 1 100 ? -6.773 10.796 -5.420 1.00 81.38 100 GLU A C 1
ATOM 800 O O . GLU A 1 100 ? -6.096 9.861 -4.989 1.00 81.38 100 GLU A O 1
ATOM 805 N N . THR A 1 101 ? -6.876 11.941 -4.753 1.00 85.38 101 THR A N 1
ATOM 806 C CA . THR A 1 101 ? -6.245 12.139 -3.447 1.00 85.38 101 THR A CA 1
ATOM 807 C C . THR A 1 101 ? -6.957 11.326 -2.364 1.00 85.38 101 THR A C 1
ATOM 809 O O . THR A 1 101 ? -8.171 11.121 -2.415 1.00 85.38 101 THR A O 1
ATOM 812 N N . TYR A 1 102 ? -6.235 10.948 -1.305 1.00 85.38 102 TYR A N 1
ATOM 813 C CA . TYR A 1 102 ? -6.835 10.265 -0.149 1.00 85.38 102 TYR A CA 1
ATOM 814 C C . TYR A 1 102 ? -7.993 11.063 0.483 1.00 85.38 102 TYR A C 1
ATOM 816 O O . TYR A 1 102 ? -8.943 10.490 1.003 1.00 85.38 102 TYR A O 1
ATOM 824 N N . LYS A 1 103 ? -7.968 12.400 0.380 1.00 90.38 103 LYS A N 1
ATOM 825 C CA . LYS A 1 103 ? -9.051 13.280 0.846 1.00 90.38 103 LYS A CA 1
ATOM 826 C C . LYS A 1 103 ? -10.331 13.114 0.023 1.00 90.38 103 LYS A C 1
ATOM 828 O O . LYS A 1 103 ? -11.423 13.151 0.583 1.00 90.38 103 LYS A O 1
ATOM 833 N N . GLN A 1 104 ? -10.214 12.916 -1.291 1.00 86.94 104 GLN A N 1
ATOM 834 C CA . GLN A 1 104 ? -11.365 12.606 -2.144 1.00 86.94 104 GLN A CA 1
ATOM 835 C C . GLN A 1 104 ? -11.919 11.220 -1.807 1.00 86.94 104 GLN A C 1
ATOM 837 O O . GLN A 1 104 ? -13.129 11.081 -1.621 1.00 86.94 104 GLN A O 1
ATOM 842 N N . TRP A 1 105 ? -11.042 10.230 -1.617 1.00 86.94 105 TRP A N 1
ATOM 843 C CA . TRP A 1 105 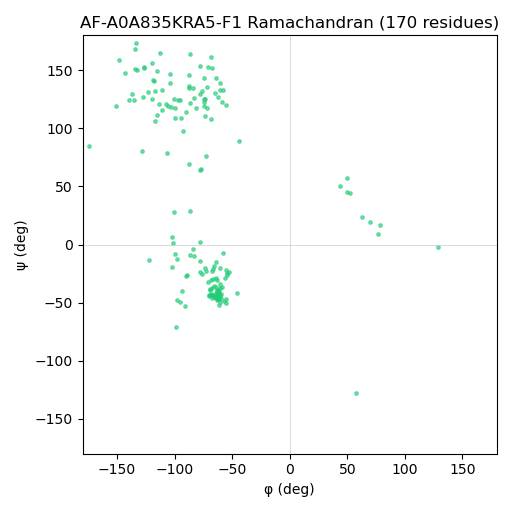? -11.436 8.892 -1.170 1.00 86.94 105 TRP A CA 1
ATOM 844 C C . TRP A 1 105 ? -12.114 8.893 0.204 1.00 86.94 105 TRP A C 1
ATOM 846 O O . TRP A 1 105 ? -13.120 8.210 0.375 1.00 86.94 105 TRP A O 1
ATOM 856 N N . GLN A 1 106 ? -11.670 9.734 1.146 1.00 91.19 106 GLN A N 1
ATOM 857 C CA . GLN A 1 106 ? -12.355 9.924 2.431 1.00 91.19 106 GLN A CA 1
ATOM 858 C C . GLN A 1 106 ? -13.825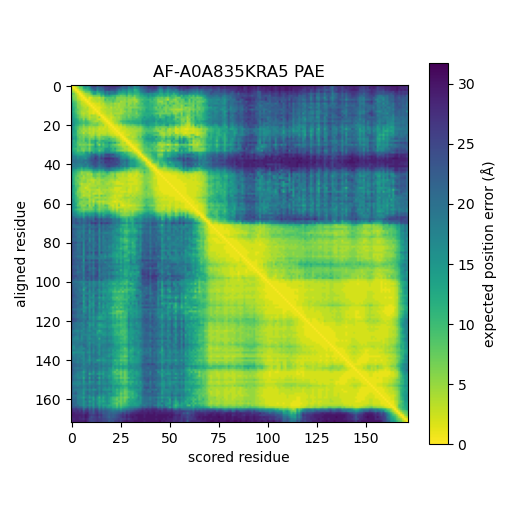 10.313 2.234 1.00 91.19 106 GLN A C 1
ATOM 860 O O . GLN A 1 106 ? -14.711 9.761 2.886 1.00 91.19 106 GLN A O 1
ATOM 865 N N . ILE A 1 107 ? -14.089 11.271 1.340 1.00 91.06 107 ILE A N 1
ATOM 866 C CA . ILE A 1 107 ? -15.444 11.756 1.058 1.00 91.06 107 ILE A CA 1
ATOM 867 C C . ILE A 1 107 ? -16.271 10.659 0.381 1.00 91.06 107 ILE A C 1
ATOM 869 O O . ILE A 1 107 ? -17.424 10.460 0.758 1.00 91.06 107 ILE A O 1
ATOM 873 N N . ARG A 1 108 ? -15.700 9.940 -0.595 1.00 90.12 108 ARG A N 1
ATOM 874 C CA . ARG A 1 108 ? -16.384 8.844 -1.302 1.00 90.12 108 ARG A CA 1
ATOM 875 C C . ARG A 1 108 ? -16.786 7.721 -0.353 1.00 90.12 108 ARG A C 1
ATOM 877 O O . ARG A 1 108 ? -17.957 7.356 -0.332 1.00 90.12 108 ARG A O 1
ATOM 884 N N . ASN A 1 109 ? -15.855 7.255 0.475 1.00 86.19 109 ASN A N 1
ATOM 885 C CA . ASN A 1 109 ? -16.101 6.162 1.413 1.00 86.19 109 ASN A CA 1
ATOM 886 C C . ASN A 1 109 ? -17.178 6.542 2.436 1.00 86.19 109 ASN A C 1
ATOM 888 O O . ASN A 1 109 ? -18.131 5.794 2.630 1.00 86.19 109 ASN A O 1
ATOM 892 N N . ARG A 1 110 ? -17.112 7.754 3.007 1.00 90.38 110 ARG A N 1
ATOM 893 C CA . ARG A 1 110 ? -18.164 8.242 3.917 1.00 90.38 110 ARG A CA 1
ATOM 894 C C . ARG A 1 110 ? -19.526 8.368 3.235 1.00 90.38 110 ARG A C 1
ATOM 896 O O . ARG A 1 110 ? -20.536 8.011 3.827 1.00 90.38 110 ARG A O 1
ATOM 903 N N . ARG A 1 111 ? -19.577 8.869 1.994 1.00 91.88 111 ARG A N 1
ATOM 904 C CA . ARG A 1 111 ? -20.832 8.965 1.221 1.00 91.88 111 ARG A CA 1
ATOM 905 C C . ARG A 1 111 ? -21.436 7.598 0.910 1.00 91.88 111 ARG A C 1
ATOM 907 O O . ARG A 1 111 ? -22.650 7.506 0.792 1.00 91.88 111 ARG A O 1
ATOM 914 N N . ALA A 1 112 ? -20.604 6.568 0.797 1.00 91.12 112 ALA A N 1
ATOM 915 C CA . ALA A 1 112 ? -21.038 5.186 0.639 1.00 91.12 112 ALA A CA 1
ATOM 916 C C . ALA A 1 112 ? -21.517 4.538 1.956 1.00 91.12 112 ALA A C 1
ATOM 918 O O . ALA A 1 112 ? -21.855 3.361 1.949 1.00 91.12 112 ALA A O 1
ATOM 919 N N . GLY A 1 113 ? -21.546 5.273 3.077 1.00 89.00 113 GLY A N 1
ATOM 920 C CA . GLY A 1 113 ? -21.949 4.736 4.381 1.00 89.00 113 GLY A CA 1
ATOM 921 C C . GLY A 1 113 ? -20.863 3.911 5.077 1.00 89.00 113 GLY A C 1
ATOM 922 O O . GLY A 1 113 ? -21.166 3.152 5.992 1.00 89.00 113 GLY A O 1
ATOM 923 N N . LEU A 1 114 ? -19.600 4.032 4.651 1.00 88.31 114 LEU A N 1
ATOM 924 C CA . LEU A 1 114 ? -18.489 3.366 5.322 1.00 88.31 114 LEU A CA 1
ATOM 925 C C . LEU A 1 114 ? -18.003 4.190 6.513 1.00 88.31 114 LEU A C 1
ATOM 927 O O . LEU A 1 114 ? -17.736 5.396 6.401 1.00 88.31 114 LEU A O 1
ATOM 931 N N . ARG A 1 115 ? -17.782 3.506 7.633 1.00 91.50 115 ARG A N 1
ATOM 932 C CA . ARG A 1 115 ? -17.177 4.070 8.834 1.00 91.50 115 ARG A CA 1
ATOM 933 C C . ARG A 1 115 ? -15.692 3.743 8.866 1.00 91.50 115 ARG A C 1
ATOM 935 O O . ARG A 1 115 ? -15.289 2.587 8.799 1.00 91.50 115 ARG A O 1
ATOM 942 N N . GLN A 1 116 ? -14.866 4.779 8.973 1.00 90.69 116 GLN A N 1
ATOM 943 C CA . GLN A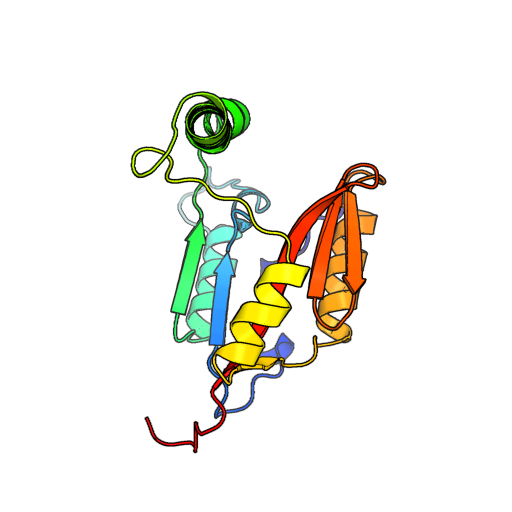 1 116 ? -13.419 4.613 9.071 1.00 90.69 116 GLN A CA 1
ATOM 944 C C . GLN A 1 116 ? -13.048 4.038 10.441 1.00 90.69 116 GLN A C 1
ATOM 946 O O . GLN A 1 116 ? -13.551 4.507 11.467 1.00 90.69 116 GLN A O 1
ATOM 951 N N . LEU A 1 117 ? -12.157 3.051 10.451 1.00 86.38 117 LEU A N 1
ATOM 952 C CA . LEU A 1 117 ? -11.563 2.515 11.670 1.00 86.38 117 LEU A CA 1
ATOM 953 C C . LEU A 1 117 ? -10.314 3.315 12.060 1.00 86.38 117 LEU A C 1
ATOM 955 O O . LEU A 1 117 ? -9.597 3.797 11.175 1.00 86.38 117 LEU A O 1
ATOM 959 N N . PRO A 1 118 ? -10.044 3.473 13.367 1.00 88.25 118 PRO A N 1
ATOM 960 C CA . PRO A 1 118 ? -8.805 4.080 13.815 1.00 88.25 118 PRO A CA 1
ATOM 961 C C . PRO A 1 118 ? -7.605 3.186 13.482 1.00 88.25 118 PRO A C 1
ATOM 963 O O . PRO A 1 118 ? -7.723 1.962 13.418 1.00 88.25 118 PRO A O 1
ATOM 966 N N . LEU A 1 119 ? -6.439 3.796 13.289 1.00 82.56 119 LEU A N 1
ATOM 967 C CA . LEU A 1 119 ? -5.194 3.042 13.189 1.00 82.56 119 LEU A CA 1
ATOM 968 C C . LEU A 1 119 ? -4.773 2.539 14.572 1.00 82.56 119 LEU A C 1
ATOM 970 O O . LEU A 1 119 ? -4.891 3.251 15.570 1.00 82.56 119 LEU A O 1
ATOM 974 N N . ASN A 1 120 ? -4.213 1.333 14.620 1.00 82.50 120 ASN A N 1
ATOM 975 C CA . ASN A 1 120 ? -3.559 0.840 15.822 1.00 82.50 120 ASN A CA 1
ATOM 976 C C . ASN A 1 120 ? -2.233 1.599 16.031 1.00 82.50 120 ASN A C 1
ATOM 978 O O . ASN A 1 120 ? -1.320 1.531 15.203 1.00 82.50 120 ASN A O 1
ATOM 982 N N . GLY A 1 121 ? -2.125 2.332 17.143 1.0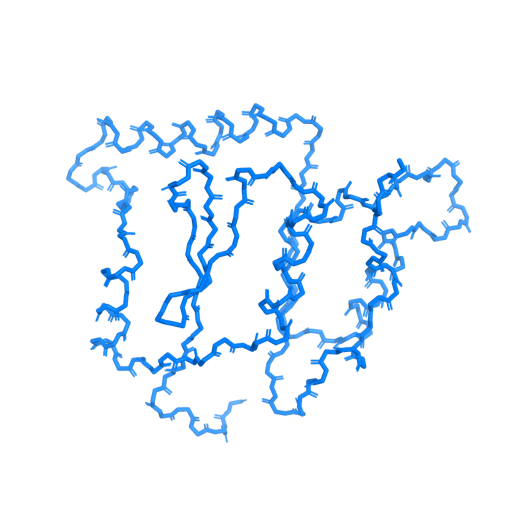0 80.69 121 GLY A N 1
ATOM 983 C CA . GLY A 1 121 ? -0.961 3.172 17.438 1.00 80.69 121 GLY A CA 1
ATOM 984 C C . GLY A 1 121 ? 0.352 2.397 17.599 1.00 80.69 121 GLY A C 1
ATOM 985 O O . GLY A 1 121 ? 1.412 2.918 17.241 1.00 80.69 121 GLY A O 1
ATOM 986 N N . GLU A 1 122 ? 0.305 1.153 18.081 1.00 78.44 122 GLU A N 1
ATOM 987 C CA . GLU A 1 122 ? 1.485 0.291 18.215 1.00 78.44 122 GLU A CA 1
ATOM 988 C C . GLU A 1 122 ? 2.000 -0.141 16.843 1.00 78.44 122 GLU A C 1
ATOM 990 O O . GLU A 1 122 ? 3.193 -0.000 16.559 1.00 78.44 122 GLU A O 1
ATOM 995 N N . SER A 1 123 ? 1.095 -0.542 15.944 1.00 75.75 123 SER A N 1
ATOM 996 C CA . SER A 1 123 ? 1.440 -0.875 14.558 1.00 75.75 123 SER A CA 1
ATOM 997 C C . SER A 1 123 ? 2.028 0.331 13.818 1.00 75.75 123 SER A C 1
ATOM 999 O O . SER A 1 123 ? 3.059 0.217 13.152 1.00 75.75 123 SER A O 1
ATOM 1001 N N . VAL A 1 124 ? 1.430 1.521 13.972 1.00 79.25 124 VAL A N 1
ATOM 1002 C CA . VAL A 1 124 ? 1.951 2.763 13.368 1.00 79.25 124 VAL A CA 1
ATOM 1003 C C . VAL A 1 124 ? 3.356 3.073 13.886 1.00 79.25 124 VAL A C 1
ATOM 1005 O O . VAL A 1 124 ? 4.240 3.444 13.106 1.00 79.25 124 VAL A O 1
ATOM 1008 N N . LYS A 1 125 ? 3.583 2.920 15.195 1.00 81.06 125 LYS A N 1
ATOM 1009 C CA . LYS A 1 125 ? 4.895 3.132 15.812 1.00 81.06 125 LYS A CA 1
ATOM 1010 C C . LYS A 1 125 ? 5.928 2.144 15.270 1.00 81.06 125 LYS A C 1
ATOM 1012 O O . LYS A 1 125 ? 6.989 2.580 14.830 1.00 81.06 125 LYS A O 1
ATOM 1017 N N . MET A 1 126 ? 5.593 0.856 15.218 1.00 79.31 126 MET A N 1
ATOM 1018 C CA . MET A 1 126 ? 6.462 -0.191 14.679 1.00 79.31 126 MET A CA 1
ATOM 1019 C C . MET A 1 126 ? 6.896 0.118 13.240 1.00 79.31 126 MET A C 1
ATOM 1021 O O . MET A 1 126 ? 8.090 0.127 12.937 1.00 79.31 126 MET A O 1
ATOM 1025 N N . VAL A 1 127 ? 5.946 0.437 12.355 1.00 75.56 127 VAL A N 1
ATOM 1026 C CA . VAL A 1 127 ? 6.243 0.755 10.947 1.00 75.56 127 VAL A CA 1
ATOM 1027 C C . VAL A 1 127 ? 7.111 2.011 10.834 1.00 75.56 127 VAL A C 1
ATOM 1029 O O . VAL A 1 127 ? 8.064 2.051 10.051 1.00 75.56 127 VAL A O 1
ATOM 1032 N N . ARG A 1 128 ? 6.833 3.033 11.649 1.00 84.75 128 ARG A N 1
ATOM 1033 C CA . ARG A 1 128 ? 7.641 4.258 11.699 1.00 84.75 128 ARG A CA 1
ATOM 1034 C C . ARG A 1 128 ? 9.079 3.973 12.135 1.00 84.75 128 ARG A C 1
ATOM 1036 O O . ARG A 1 128 ? 10.002 4.546 11.558 1.00 84.75 128 ARG A O 1
ATOM 1043 N N . ASP A 1 129 ? 9.273 3.103 13.119 1.00 79.56 129 ASP A N 1
ATOM 1044 C CA . ASP A 1 129 ? 10.598 2.731 13.617 1.00 79.56 129 ASP A CA 1
ATOM 1045 C C . ASP A 1 129 ? 11.370 1.899 12.581 1.00 79.56 129 ASP A C 1
ATOM 1047 O O . ASP A 1 129 ? 12.552 2.156 12.342 1.00 79.56 129 ASP A O 1
ATOM 1051 N N . ILE A 1 130 ? 10.699 0.986 11.867 1.00 79.25 130 ILE A N 1
ATOM 1052 C CA . ILE A 1 130 ? 11.291 0.268 10.727 1.00 79.25 130 ILE A CA 1
ATOM 1053 C C . ILE A 1 130 ? 11.784 1.258 9.667 1.00 79.25 130 ILE A C 1
ATOM 1055 O O . ILE A 1 130 ? 12.935 1.155 9.232 1.00 79.25 130 ILE A O 1
ATOM 1059 N N . VAL A 1 131 ? 10.947 2.225 9.280 1.00 80.88 131 VAL A N 1
ATOM 1060 C CA . VAL A 1 131 ? 11.296 3.227 8.263 1.00 80.88 131 VAL A CA 1
ATOM 1061 C C . VAL A 1 131 ? 12.482 4.080 8.696 1.00 80.88 131 VAL A C 1
ATOM 1063 O O . VAL A 1 131 ? 13.444 4.210 7.941 1.00 80.88 131 VAL A O 1
ATOM 1066 N N . LYS A 1 132 ? 12.479 4.581 9.933 1.00 83.62 132 LYS A N 1
ATOM 1067 C CA . LYS A 1 132 ? 13.600 5.368 10.468 1.00 83.62 132 LYS A CA 1
ATOM 1068 C C . LYS A 1 132 ? 14.924 4.602 10.476 1.00 83.62 132 LYS A C 1
ATOM 1070 O O . LYS A 1 132 ? 15.965 5.208 10.238 1.00 83.62 132 LYS A O 1
ATOM 1075 N N . ASN A 1 133 ? 14.887 3.301 10.758 1.00 78.12 133 ASN A N 1
ATOM 1076 C CA . ASN A 1 133 ? 16.096 2.501 10.962 1.00 78.12 133 ASN A CA 1
ATOM 1077 C C . ASN A 1 133 ? 16.655 1.877 9.673 1.00 78.12 133 ASN A C 1
ATOM 1079 O O . ASN A 1 133 ? 17.854 1.613 9.603 1.00 78.12 133 ASN A O 1
ATOM 1083 N N . HIS A 1 134 ? 15.813 1.635 8.662 1.00 77.12 134 HIS A N 1
ATOM 1084 C CA . HIS A 1 134 ? 16.193 0.839 7.485 1.00 77.12 134 HIS A CA 1
ATOM 1085 C C . HIS A 1 134 ? 16.057 1.574 6.152 1.00 77.12 134 HIS A C 1
ATOM 1087 O O . HIS A 1 134 ? 16.565 1.092 5.139 1.00 77.12 134 HIS A O 1
ATOM 1093 N N . TYR A 1 135 ? 15.375 2.718 6.126 1.00 80.81 135 TYR A N 1
ATOM 1094 C CA . TYR A 1 135 ? 15.100 3.448 4.896 1.00 80.81 135 TYR A CA 1
ATOM 1095 C C . TYR A 1 135 ? 15.846 4.777 4.871 1.00 80.81 135 TYR A C 1
ATOM 1097 O O . TYR A 1 135 ? 16.378 5.270 5.865 1.00 80.81 135 TYR A O 1
ATOM 1105 N N . HIS A 1 136 ? 15.918 5.360 3.679 1.00 91.38 136 HIS A N 1
ATOM 1106 C CA . HIS A 1 136 ? 16.493 6.683 3.512 1.00 91.38 136 HIS A CA 1
ATOM 1107 C C . HIS A 1 136 ? 15.687 7.704 4.327 1.00 91.38 136 HIS A C 1
ATOM 1109 O O . HIS A 1 136 ? 14.463 7.677 4.301 1.00 91.38 136 HIS A O 1
ATOM 1115 N N . LYS A 1 137 ? 16.370 8.646 4.985 1.00 91.81 137 LYS A N 1
ATOM 1116 C CA . LYS A 1 137 ? 15.781 9.664 5.881 1.00 91.81 137 LYS A CA 1
ATOM 1117 C C . LYS A 1 137 ? 14.632 10.496 5.290 1.00 91.81 137 LYS A C 1
ATOM 1119 O O . LYS A 1 137 ? 13.839 11.059 6.031 1.00 91.81 137 LYS A O 1
ATOM 1124 N N . ASP A 1 138 ? 14.578 10.596 3.963 1.00 93.88 138 ASP A N 1
ATOM 1125 C CA . ASP A 1 138 ? 13.531 11.329 3.244 1.00 93.88 138 ASP A CA 1
ATOM 1126 C C . ASP A 1 138 ? 12.280 10.473 2.975 1.00 93.88 138 ASP A C 1
ATOM 1128 O O . ASP A 1 138 ? 11.285 11.013 2.489 1.00 93.88 138 ASP A O 1
ATOM 1132 N N . PHE A 1 139 ? 12.335 9.160 3.238 1.00 92.88 139 PHE A N 1
ATOM 1133 C CA . PHE A 1 139 ? 11.175 8.274 3.248 1.00 92.88 139 PHE A CA 1
ATOM 1134 C C . PHE A 1 139 ? 10.540 8.314 4.635 1.00 92.88 139 PHE A C 1
ATOM 1136 O O . PHE A 1 139 ? 11.201 8.026 5.632 1.00 92.88 139 PHE A O 1
ATOM 1143 N N . VAL A 1 140 ? 9.270 8.698 4.703 1.00 91.62 140 VAL A N 1
ATOM 1144 C CA . VAL A 1 140 ? 8.587 8.969 5.970 1.00 91.62 140 VAL A CA 1
ATOM 1145 C C . VAL A 1 140 ? 7.231 8.288 6.031 1.00 91.62 140 VAL A C 1
ATOM 1147 O O . VAL A 1 140 ? 6.561 8.103 5.017 1.00 91.62 140 VAL A O 1
ATOM 1150 N N . ILE A 1 141 ? 6.834 7.941 7.252 1.00 91.56 141 ILE A N 1
ATOM 1151 C CA . ILE A 1 141 ? 5.494 7.469 7.586 1.00 91.56 141 ILE A CA 1
ATOM 1152 C C . ILE A 1 141 ? 4.854 8.518 8.481 1.00 91.56 141 ILE A C 1
ATOM 1154 O O . ILE A 1 141 ? 5.379 8.844 9.552 1.00 91.56 141 ILE A O 1
ATOM 1158 N N . GLU A 1 142 ? 3.729 9.048 8.030 1.00 91.00 142 GLU A N 1
ATOM 1159 C CA . GLU A 1 142 ? 2.941 10.050 8.732 1.00 91.00 142 GLU A CA 1
ATOM 1160 C C . GLU A 1 142 ? 1.540 9.514 9.003 1.00 91.00 142 GLU A C 1
ATOM 1162 O O . GLU A 1 142 ? 1.052 8.613 8.324 1.00 91.00 142 GLU A O 1
ATOM 1167 N N . GLU A 1 143 ? 0.896 10.072 10.018 1.00 89.62 143 GLU A N 1
ATOM 1168 C CA . GLU A 1 143 ? -0.492 9.770 10.333 1.00 89.62 143 GLU A CA 1
ATOM 1169 C C . GLU A 1 143 ? -1.314 11.045 10.168 1.00 89.62 143 GLU A C 1
ATOM 1171 O O . GLU A 1 143 ? -0.929 12.105 10.666 1.00 89.62 143 GLU A O 1
ATOM 1176 N N . GLY A 1 144 ? -2.444 10.954 9.466 1.00 87.88 144 GLY A N 1
ATOM 1177 C CA . GLY A 1 144 ? -3.343 12.088 9.283 1.00 87.88 144 GLY A CA 1
ATOM 1178 C C . GLY A 1 144 ? -4.787 11.646 9.108 1.00 87.88 144 GLY A C 1
ATOM 1179 O O . GLY A 1 144 ? -5.105 10.954 8.152 1.00 87.88 144 GLY A O 1
ATOM 1180 N N . GLN A 1 145 ? -5.682 12.070 10.004 1.00 87.69 145 GLN A N 1
ATOM 1181 C CA . GLN A 1 145 ? -7.115 11.730 9.947 1.00 87.69 145 GLN A CA 1
ATOM 1182 C C . GLN A 1 145 ? -7.374 10.212 9.822 1.00 87.69 145 GLN A C 1
ATOM 1184 O O . GLN A 1 145 ? -8.195 9.793 9.008 1.00 87.69 145 GLN A O 1
ATOM 1189 N N . GLN A 1 146 ? -6.658 9.390 10.602 1.00 88.88 146 GLN A N 1
ATOM 1190 C CA . GLN A 1 146 ? -6.729 7.918 10.547 1.00 88.88 146 GLN A CA 1
ATOM 1191 C C . GLN A 1 146 ? -6.278 7.309 9.202 1.00 88.88 146 GLN A C 1
ATOM 1193 O O . GLN A 1 146 ? -6.674 6.202 8.836 1.00 88.88 146 GLN A O 1
ATOM 1198 N N . TRP A 1 147 ? -5.447 8.035 8.449 1.00 92.06 147 TRP A N 1
ATOM 1199 C CA . TRP A 1 147 ? -4.697 7.510 7.310 1.00 92.06 147 TRP A CA 1
ATOM 1200 C C . TRP A 1 147 ? -3.238 7.300 7.674 1.00 92.06 147 TRP A C 1
ATOM 1202 O O . TRP A 1 147 ? -2.622 8.171 8.291 1.00 92.06 147 TRP A O 1
ATOM 1212 N N . LEU A 1 148 ? -2.681 6.186 7.208 1.00 91.69 148 LEU A N 1
ATOM 1213 C CA . LEU A 1 148 ? -1.247 5.942 7.196 1.00 91.69 148 LEU A CA 1
ATOM 1214 C C . LEU A 1 148 ? -0.688 6.450 5.865 1.00 91.69 148 LEU A C 1
ATOM 1216 O O . LEU A 1 148 ? -1.032 5.930 4.802 1.00 91.69 148 LEU A O 1
ATOM 1220 N N . LEU A 1 149 ? 0.148 7.480 5.917 1.00 93.75 149 LEU A N 1
ATOM 1221 C CA . LEU A 1 149 ? 0.665 8.185 4.749 1.00 93.75 149 LEU A CA 1
ATOM 1222 C C . LEU A 1 149 ? 2.137 7.830 4.540 1.00 93.75 149 LEU A C 1
ATOM 1224 O O . LEU A 1 149 ? 2.967 8.074 5.415 1.00 93.75 149 LEU A O 1
ATOM 1228 N N . GLN A 1 150 ? 2.462 7.280 3.371 1.00 92.44 150 GLN A N 1
ATOM 1229 C CA . GLN A 1 150 ? 3.840 7.025 2.957 1.00 92.44 150 GLN A CA 1
ATOM 1230 C C . GLN A 1 150 ? 4.337 8.188 2.107 1.00 92.44 150 GLN A C 1
ATOM 1232 O O . GLN A 1 150 ? 3.718 8.517 1.091 1.00 92.44 150 GLN A O 1
ATOM 1237 N N . GLY A 1 151 ? 5.452 8.801 2.498 1.00 92.81 151 GLY A N 1
ATOM 1238 C CA . GLY A 1 151 ? 5.996 9.979 1.833 1.00 92.81 151 GLY A CA 1
ATOM 1239 C C . GLY A 1 151 ? 7.454 9.843 1.406 1.00 92.81 151 GLY A C 1
ATOM 1240 O O . GLY A 1 151 ? 8.230 9.119 2.020 1.00 92.81 151 GLY A O 1
ATOM 1241 N N . TRP A 1 152 ? 7.835 10.583 0.363 1.00 94.94 152 TRP A N 1
ATOM 1242 C CA . TRP A 1 152 ? 9.214 10.748 -0.095 1.00 94.94 152 TRP A CA 1
ATOM 1243 C C . TRP A 1 152 ? 9.505 12.216 -0.400 1.00 94.94 152 TRP A C 1
ATOM 1245 O O . TRP A 1 152 ? 8.809 12.829 -1.215 1.00 94.94 152 TRP A O 1
ATOM 1255 N N . LYS A 1 153 ? 10.541 12.788 0.229 1.00 94.69 153 LYS A N 1
ATOM 1256 C CA . LYS A 1 153 ? 10.970 14.189 0.016 1.00 94.69 153 LYS A CA 1
ATOM 1257 C C . LYS A 1 153 ? 9.810 15.197 0.110 1.00 94.69 153 LYS A C 1
ATOM 1259 O O . LYS A 1 153 ? 9.657 16.073 -0.740 1.00 94.69 153 LYS A O 1
ATOM 1264 N N . GLY A 1 154 ? 8.967 15.038 1.131 1.00 91.38 154 GLY A N 1
ATOM 1265 C CA . GLY A 1 154 ? 7.824 15.920 1.393 1.00 91.38 154 GLY A CA 1
ATOM 1266 C C . GLY A 1 154 ? 6.608 15.707 0.483 1.00 91.38 154 GLY A C 1
ATOM 1267 O O . GLY A 1 154 ? 5.682 16.513 0.514 1.00 91.38 154 GLY A O 1
ATOM 1268 N N . ARG A 1 155 ? 6.584 14.646 -0.336 1.00 93.44 155 ARG A N 1
ATOM 1269 C CA . ARG A 1 155 ? 5.420 14.269 -1.154 1.00 93.44 155 ARG A CA 1
ATOM 1270 C C . ARG A 1 155 ? 4.809 12.979 -0.640 1.00 93.44 155 ARG A C 1
ATOM 1272 O O . ARG A 1 155 ? 5.536 12.014 -0.439 1.00 93.44 155 ARG A O 1
ATOM 1279 N N . ILE A 1 156 ? 3.489 12.945 -0.494 1.00 91.31 156 ILE A N 1
ATOM 1280 C CA . ILE A 1 156 ? 2.750 11.713 -0.201 1.00 91.31 156 ILE A CA 1
ATOM 1281 C C . ILE A 1 156 ? 2.702 10.875 -1.483 1.00 91.31 156 ILE A C 1
ATOM 1283 O O . ILE A 1 156 ? 2.277 11.372 -2.525 1.00 91.31 156 ILE A O 1
ATOM 1287 N N . LEU A 1 157 ? 3.155 9.627 -1.398 1.00 88.12 157 LEU A N 1
ATOM 1288 C CA . LEU A 1 157 ? 3.135 8.652 -2.487 1.00 88.12 157 LEU A CA 1
ATOM 1289 C C . LEU A 1 157 ? 1.930 7.719 -2.367 1.00 88.12 157 LEU A C 1
ATOM 1291 O O . LEU A 1 157 ? 1.200 7.531 -3.334 1.00 88.12 157 LEU A O 1
ATOM 1295 N N . PHE A 1 158 ? 1.710 7.175 -1.169 1.00 85.69 158 PHE A N 1
ATOM 1296 C CA . PHE A 1 158 ? 0.629 6.234 -0.887 1.00 85.69 158 PHE A CA 1
ATOM 1297 C C . PHE A 1 158 ? -0.090 6.608 0.403 1.00 85.69 158 PHE A C 1
ATOM 1299 O O . PHE A 1 158 ? 0.495 7.196 1.315 1.00 85.69 158 PHE A O 1
ATOM 1306 N N . ALA A 1 159 ? -1.369 6.256 0.473 1.00 88.50 159 ALA A N 1
ATOM 1307 C CA . ALA A 1 159 ? -2.208 6.474 1.637 1.00 88.50 159 ALA A CA 1
ATOM 1308 C C . ALA A 1 159 ? -3.045 5.219 1.889 1.00 88.50 159 ALA A C 1
ATOM 1310 O O . ALA A 1 159 ? -3.700 4.720 0.974 1.00 88.50 159 ALA A O 1
ATOM 1311 N N . HIS A 1 160 ? -3.036 4.731 3.125 1.00 87.38 160 HIS A N 1
ATOM 1312 C CA . HIS A 1 160 ? -3.783 3.546 3.542 1.00 87.38 160 HIS A CA 1
ATOM 1313 C C . HIS A 1 160 ? -4.796 3.919 4.622 1.00 87.38 160 HIS A C 1
ATOM 1315 O O . HIS A 1 160 ? -4.509 4.745 5.489 1.00 87.3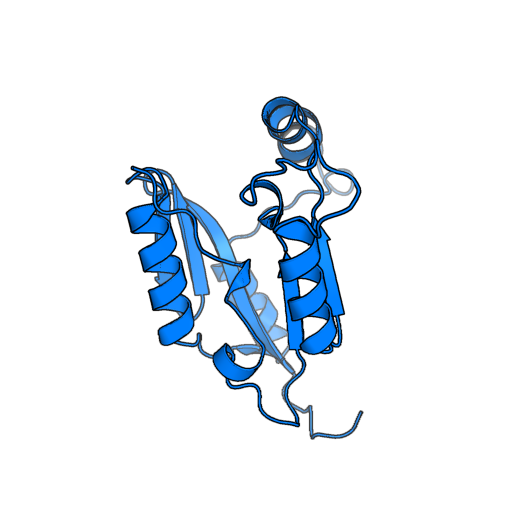8 160 HIS A O 1
ATOM 1321 N N . SER A 1 161 ? -5.978 3.314 4.569 1.00 86.12 161 SER A N 1
ATOM 1322 C CA . SER A 1 161 ? -7.037 3.469 5.567 1.00 86.12 161 SER A CA 1
ATOM 1323 C C . SER A 1 161 ? -7.848 2.182 5.677 1.00 86.12 161 SER A C 1
ATOM 1325 O O . SER A 1 161 ? -7.850 1.363 4.758 1.00 86.12 161 SER A O 1
ATOM 1327 N N . MET A 1 162 ? -8.529 2.011 6.808 1.00 86.50 162 MET A N 1
ATOM 1328 C CA . MET A 1 162 ? -9.380 0.859 7.099 1.00 86.50 162 MET A CA 1
ATOM 1329 C C . MET A 1 162 ? -10.819 1.327 7.299 1.00 86.50 162 MET A C 1
ATOM 1331 O O . MET A 1 162 ? -11.056 2.388 7.883 1.00 86.50 162 MET A O 1
ATOM 1335 N N . TRP A 1 163 ? -11.776 0.554 6.793 1.00 84.44 163 TRP A N 1
ATOM 1336 C CA . TRP A 1 163 ? -13.188 0.923 6.764 1.00 84.44 163 TRP A CA 1
ATOM 1337 C C . TRP A 1 163 ? -14.064 -0.297 7.005 1.00 84.44 163 TRP A C 1
ATOM 1339 O O . TRP A 1 163 ? -13.724 -1.393 6.570 1.00 84.44 163 TRP A O 1
ATOM 1349 N N . VAL A 1 164 ? -15.211 -0.080 7.639 1.00 85.50 164 VAL A N 1
ATOM 1350 C CA . VAL A 1 164 ? -16.261 -1.087 7.821 1.00 85.50 164 VAL A CA 1
ATOM 1351 C C . VAL A 1 164 ? -17.595 -0.543 7.325 1.00 85.50 164 VAL A C 1
ATOM 1353 O O . VAL A 1 164 ? -17.816 0.671 7.334 1.00 85.50 164 VAL A O 1
ATOM 1356 N N . ALA A 1 165 ? -18.478 -1.429 6.873 1.00 83.94 165 ALA A N 1
ATOM 1357 C CA . ALA A 1 165 ? -19.845 -1.063 6.530 1.00 83.94 165 ALA A CA 1
ATOM 1358 C C . ALA A 1 165 ? -20.669 -0.884 7.812 1.00 83.94 165 ALA A C 1
ATOM 1360 O O . ALA A 1 165 ? -20.643 -1.750 8.690 1.00 83.94 165 ALA A O 1
ATOM 1361 N N . ASP A 1 166 ? -21.417 0.214 7.923 1.00 68.50 166 ASP A N 1
ATOM 1362 C CA . ASP A 1 166 ? -22.405 0.348 8.992 1.00 68.50 166 ASP A CA 1
ATOM 1363 C C . ASP A 1 166 ? -23.544 -0.657 8.730 1.00 68.50 166 ASP A C 1
ATOM 1365 O O . ASP A 1 166 ? -24.308 -0.513 7.777 1.00 68.50 166 ASP A O 1
ATOM 1369 N N . GLY A 1 167 ? -23.613 -1.715 9.549 1.00 58.34 167 GLY A N 1
ATOM 1370 C CA . GLY A 1 167 ? -24.610 -2.789 9.438 1.00 58.34 167 GLY A CA 1
ATOM 1371 C C . GLY A 1 167 ? -24.059 -4.219 9.419 1.00 58.34 167 GLY A C 1
ATOM 1372 O O . GLY A 1 167 ? -24.857 -5.153 9.402 1.00 58.34 167 GLY A O 1
ATOM 1373 N N . ALA A 1 168 ? -22.737 -4.419 9.460 1.00 49.16 168 ALA A N 1
ATOM 1374 C CA . ALA A 1 168 ? -22.151 -5.740 9.692 1.00 49.16 168 ALA A CA 1
ATOM 1375 C C . ALA A 1 168 ? -22.340 -6.145 11.166 1.00 49.16 168 ALA A C 1
ATOM 1377 O O . ALA A 1 168 ? -21.421 -6.055 11.978 1.00 49.16 168 ALA A O 1
ATOM 1378 N N . ASN A 1 169 ? -23.561 -6.549 11.525 1.00 41.41 169 ASN A N 1
ATOM 1379 C CA . ASN A 1 169 ? -23.724 -7.488 12.623 1.00 41.41 169 ASN A CA 1
ATOM 1380 C C . ASN A 1 169 ? -22.973 -8.763 12.233 1.00 41.41 169 ASN A C 1
ATOM 1382 O O . ASN A 1 169 ? -23.094 -9.241 11.107 1.00 41.41 169 ASN A O 1
ATOM 1386 N N . SER A 1 170 ? -22.192 -9.257 13.181 1.00 43.56 170 SER A N 1
ATOM 1387 C CA . SER A 1 170 ? -21.557 -10.568 13.221 1.00 43.56 170 SER A CA 1
ATOM 1388 C C . SER A 1 170 ? -22.524 -11.678 12.793 1.00 43.56 170 SER A C 1
ATOM 1390 O O . SER A 1 170 ? -23.245 -12.199 13.633 1.00 43.56 170 SER A O 1
ATOM 1392 N N . GLU A 1 171 ? -22.590 -11.982 11.501 1.00 37.59 171 GLU A N 1
ATOM 1393 C CA . GLU A 1 171 ? -23.186 -13.192 10.922 1.00 37.59 171 GLU A CA 1
ATOM 1394 C C . GLU A 1 171 ? -22.905 -13.192 9.410 1.00 37.59 171 GLU A C 1
ATOM 1396 O O . GLU A 1 171 ? -23.701 -12.719 8.599 1.00 37.59 171 GLU A O 1
ATOM 1401 N N . CYS A 1 172 ? -21.727 -13.695 9.043 1.00 34.34 172 CYS A N 1
ATOM 1402 C CA . CYS A 1 172 ? -21.456 -14.433 7.809 1.00 34.34 172 CYS A CA 1
ATOM 1403 C C . CYS A 1 172 ? -20.379 -15.467 8.135 1.00 34.34 172 CYS A C 1
ATOM 1405 O O . CYS A 1 172 ? -19.374 -15.060 8.758 1.00 34.34 172 CYS A O 1
#

pLDDT: mean 75.57, std 14.45, range [26.86, 94.94]

InterPro domains:
  IPR005202 Transcription factor GRAS [PF03514] (70-163)
  IPR005202 Transcription factor GRAS [PS50985] (1-164)
  IPR005202 Transcription factor GRAS [PTHR31636] (71-157)

Foldseek 3Di:
DADQPQLLPDALVNVPDDPLDAFEAAAPPSLVSQDDPPPDPPDQGSSNSNVVRVVVNVHPYYHHDDDDPPNVCCCVCVNVVVLVCLVPPPDDPSRPRDDDDVVVVVVVCVVVQKDWDADDPVVLVVVQVCCCRHHDPQFGWDADPRWTFTGGNPHTDDIDTDIDHDPPDPDD

Nearest PDB structures (foldseek):
  6kpb-assembly1_C-2  TM=5.686E-01  e=1.596E-05  Arabidopsis thaliana
  6kpd-assembly1_C-2  TM=5.673E-01  e=2.047E-05  Arabidopsis thaliana
  5b3h-assembly2_D  TM=3.672E-01  e=8.085E-04  Arabidopsis thaliana
  5b3g-assembly1_A  TM=3.681E-01  e=7.597E-04  Arabidopsis thaliana
  5b3h-assembly1_A  TM=3.668E-01  e=1.708E-03  Arabidopsis thaliana

Solvent-accessible surface area (backbone atoms only — not comparable to full-atom values): 10718 Å² total; per-residue (Å²): 135,80,84,68,85,63,58,63,74,59,48,57,84,80,62,76,74,55,98,88,59,87,44,72,46,74,40,85,46,58,73,75,76,44,70,81,79,71,87,49,93,90,56,85,43,58,56,53,45,32,53,51,34,51,59,72,51,63,48,82,42,77,45,78,45,88,80,65,99,56,53,68,59,47,45,52,51,68,48,49,37,48,50,51,47,32,55,73,76,35,56,81,86,74,28,74,61,73,92,73,55,69,71,56,49,52,52,52,43,47,73,70,51,35,45,74,43,77,67,60,66,66,59,54,49,52,54,39,52,50,35,69,74,73,45,61,88,51,46,45,69,47,77,58,96,51,26,48,32,37,28,49,78,91,37,78,77,47,72,46,74,50,72,44,64,77,79,76,65,97,78,131

Mean predicted aligned error: 12.62 Å

Secondary structure (DSSP, 8-state):
-PPPP-GGG--GGGS---TTS--EEEESSGGGGS------TTS--HHHHHHHHHHHH--SEEEE----TTHHHIIIIIIIHHHHHHHHH--TTT-------HHHHHHHHHHTTEEEEPPPHHHHHHHHHHHHHHS-TTEEEEEETTEEEEEETTEEEEEE-EEEETT--S--

Organism: NCBI:txid1010633